Protein AF-A0A539DP70-F1 (afdb_monomer_lite)

Radius of gyration: 23.58 Å; chains: 1; bounding box: 49×30×68 Å

pLDDT: mean 95.39, std 4.07, range [71.94, 98.5]

Structure (mmCIF, N/CA/C/O backbone):
data_AF-A0A539DP70-F1
#
_entry.id   AF-A0A539DP70-F1
#
loop_
_atom_site.group_PDB
_atom_site.id
_atom_site.type_symbol
_atom_site.label_atom_id
_atom_site.label_alt_id
_atom_site.label_comp_id
_atom_site.label_asym_id
_atom_site.label_entity_id
_atom_site.label_seq_id
_atom_site.pdbx_PDB_ins_code
_atom_site.Cartn_x
_atom_site.Cartn_y
_atom_site.Cartn_z
_atom_site.occupancy
_atom_site.B_iso_or_equiv
_atom_site.auth_seq_id
_atom_site.auth_comp_id
_atom_site.auth_asym_id
_atom_site.auth_atom_id
_atom_site.pdbx_PDB_model_num
ATOM 1 N N . MET A 1 1 ? -5.279 -5.901 11.298 1.00 94.88 1 MET A N 1
ATOM 2 C CA . MET A 1 1 ? -4.291 -6.796 10.667 1.00 94.88 1 MET A CA 1
ATOM 3 C C . MET A 1 1 ? -3.746 -6.107 9.438 1.00 94.88 1 MET A C 1
ATOM 5 O O . MET A 1 1 ? -4.523 -5.556 8.664 1.00 94.88 1 MET A O 1
ATOM 9 N N . LYS A 1 2 ? -2.429 -6.127 9.277 1.00 97.19 2 LYS A N 1
ATOM 10 C CA . LYS A 1 2 ? -1.753 -5.630 8.089 1.00 97.19 2 LYS A CA 1
ATOM 11 C C . LYS A 1 2 ? -1.309 -6.803 7.227 1.00 97.19 2 LYS A C 1
ATOM 13 O O . LYS A 1 2 ? -0.769 -7.772 7.760 1.00 97.19 2 LYS A O 1
ATOM 18 N N . GLN A 1 3 ? -1.510 -6.685 5.921 1.00 97.19 3 GLN A N 1
ATOM 19 C CA . GLN A 1 3 ? -0.893 -7.549 4.925 1.00 97.19 3 GLN A CA 1
ATOM 20 C C . GLN A 1 3 ? -0.089 -6.719 3.929 1.00 97.19 3 GLN A C 1
ATOM 22 O O . GLN A 1 3 ? -0.467 -5.590 3.605 1.00 97.19 3 GLN A O 1
ATOM 27 N N . VAL A 1 4 ? 1.008 -7.286 3.453 1.00 97.69 4 VAL A N 1
ATOM 28 C CA . VAL A 1 4 ? 1.856 -6.721 2.407 1.00 97.69 4 VAL A CA 1
ATOM 29 C C . VAL A 1 4 ? 1.949 -7.735 1.266 1.00 97.69 4 VAL A C 1
ATOM 31 O O . VAL A 1 4 ? 1.804 -8.938 1.481 1.00 97.69 4 VAL A O 1
ATOM 34 N N . ILE A 1 5 ? 2.114 -7.256 0.046 1.00 97.50 5 ILE A N 1
ATOM 35 C CA . ILE A 1 5 ? 2.485 -8.045 -1.124 1.00 97.50 5 ILE A CA 1
ATOM 36 C C . ILE A 1 5 ? 3.735 -7.363 -1.690 1.00 97.50 5 ILE A C 1
ATOM 38 O O . ILE A 1 5 ? 3.813 -6.137 -1.694 1.00 97.50 5 ILE A O 1
ATOM 42 N N . ASN A 1 6 ? 4.737 -8.182 -2.006 1.00 96.44 6 ASN A N 1
ATOM 43 C CA . ASN A 1 6 ? 6.066 -7.780 -2.469 1.00 96.44 6 ASN A CA 1
ATOM 44 C C . ASN A 1 6 ? 6.401 -8.551 -3.757 1.00 96.44 6 ASN A C 1
ATOM 46 O O . ASN A 1 6 ? 7.392 -9.288 -3.809 1.00 96.44 6 ASN A O 1
ATOM 50 N N . ASP A 1 7 ? 5.518 -8.503 -4.754 1.00 96.50 7 ASP A N 1
ATOM 51 C CA . ASP A 1 7 ? 5.693 -9.239 -6.011 1.00 96.50 7 ASP A CA 1
ATOM 52 C C . ASP A 1 7 ? 6.356 -8.411 -7.127 1.00 96.50 7 ASP A C 1
ATOM 54 O O . ASP A 1 7 ? 6.781 -8.986 -8.134 1.00 96.50 7 ASP A O 1
ATOM 58 N N . ASP A 1 8 ? 6.598 -7.123 -6.873 1.00 95.75 8 ASP A N 1
ATOM 59 C CA . ASP A 1 8 ? 7.232 -6.154 -7.771 1.00 95.75 8 ASP A CA 1
ATOM 60 C C . ASP A 1 8 ? 8.611 -5.641 -7.277 1.00 95.75 8 ASP A C 1
ATOM 62 O O . ASP A 1 8 ? 9.163 -4.656 -7.780 1.00 95.75 8 ASP A O 1
ATOM 66 N N . GLY A 1 9 ? 9.231 -6.356 -6.330 1.00 92.62 9 GLY A N 1
ATOM 67 C CA . GLY A 1 9 ? 10.592 -6.091 -5.837 1.00 92.62 9 GLY A CA 1
ATOM 68 C C . GLY A 1 9 ? 10.679 -5.235 -4.568 1.00 92.62 9 GLY A C 1
ATOM 69 O O . GLY A 1 9 ? 11.784 -4.927 -4.108 1.00 92.62 9 GLY A O 1
ATOM 70 N N . GLY A 1 10 ? 9.539 -4.881 -3.985 1.00 95.81 10 GLY A N 1
ATOM 71 C CA . GLY A 1 10 ? 9.394 -4.335 -2.647 1.00 95.81 10 GLY A CA 1
ATOM 72 C C . GLY A 1 10 ? 9.978 -5.257 -1.575 1.00 95.81 10 GLY A C 1
ATOM 73 O O . GLY A 1 10 ? 10.093 -6.472 -1.736 1.00 95.81 10 GLY A O 1
ATOM 74 N N . THR A 1 11 ? 10.422 -4.662 -0.467 1.00 95.12 11 THR A N 1
ATOM 75 C CA . THR A 1 11 ? 11.060 -5.397 0.637 1.00 95.12 11 THR A CA 1
ATOM 76 C C . THR A 1 11 ? 10.511 -5.036 2.008 1.00 95.12 11 THR A C 1
ATOM 78 O O . THR A 1 11 ? 11.033 -5.538 3.002 1.00 95.12 11 THR A O 1
ATOM 81 N N . PHE A 1 12 ? 9.542 -4.123 2.087 1.00 96.19 12 PHE A N 1
ATOM 82 C CA . PHE A 1 12 ? 9.021 -3.704 3.379 1.00 96.19 12 PHE A CA 1
ATOM 83 C C . PHE A 1 12 ? 8.084 -4.777 3.931 1.00 96.19 12 PHE A C 1
ATOM 85 O O . PHE A 1 12 ? 7.379 -5.469 3.192 1.00 96.19 12 PHE A O 1
ATOM 92 N N . LEU A 1 13 ? 8.114 -4.941 5.244 1.00 95.31 13 LEU A N 1
ATOM 93 C CA . LEU A 1 13 ? 7.408 -5.981 5.975 1.00 95.31 13 LEU A CA 1
ATOM 94 C C . LEU A 1 13 ? 6.182 -5.406 6.669 1.00 95.31 13 LEU A C 1
ATOM 96 O O . LEU A 1 13 ? 6.105 -4.217 6.966 1.00 95.31 13 LEU A O 1
ATOM 100 N N . ALA A 1 14 ? 5.200 -6.253 6.968 1.00 96.19 14 ALA A N 1
ATOM 101 C CA . ALA A 1 14 ? 3.920 -5.785 7.496 1.00 96.19 14 ALA A CA 1
ATOM 102 C C . ALA A 1 14 ? 4.018 -5.071 8.861 1.00 96.19 14 ALA A C 1
ATOM 104 O O . ALA A 1 14 ? 3.109 -4.319 9.213 1.00 96.19 14 ALA A O 1
ATOM 105 N N . ASP A 1 15 ? 5.093 -5.279 9.624 1.00 94.88 15 ASP A N 1
ATOM 106 C CA . ASP A 1 15 ? 5.357 -4.585 10.890 1.00 94.88 15 ASP A CA 1
ATOM 107 C C . ASP A 1 15 ? 5.942 -3.171 10.719 1.00 94.88 15 ASP A C 1
ATOM 109 O O . ASP A 1 15 ? 6.040 -2.426 11.691 1.00 94.88 15 ASP A O 1
ATOM 113 N N . GLU A 1 16 ? 6.225 -2.736 9.491 1.00 95.88 16 GLU A N 1
ATOM 114 C CA . GLU A 1 16 ? 6.659 -1.364 9.198 1.00 95.88 16 GLU A CA 1
ATOM 115 C C . GLU A 1 16 ? 5.490 -0.387 8.986 1.00 95.88 16 GLU A C 1
ATOM 117 O O . GLU A 1 16 ? 5.703 0.822 8.868 1.00 95.88 16 GLU A O 1
ATOM 122 N N . TRP A 1 17 ? 4.248 -0.883 8.995 1.00 97.12 17 TRP A N 1
ATOM 123 C CA . TRP A 1 17 ? 3.040 -0.058 8.965 1.00 97.12 17 TRP A CA 1
ATOM 124 C C . TRP A 1 17 ? 2.473 0.148 10.368 1.00 97.12 17 TRP A C 1
ATOM 126 O O . TRP A 1 17 ? 2.234 -0.804 11.114 1.00 97.12 17 TRP A O 1
ATOM 136 N N . THR A 1 18 ? 2.159 1.401 10.681 1.00 97.44 18 THR A N 1
ATOM 137 C CA . THR A 1 18 ? 1.335 1.771 11.834 1.00 97.44 18 THR A CA 1
ATOM 138 C C . THR A 1 18 ? -0.126 1.780 11.405 1.00 97.44 18 THR A C 1
ATOM 140 O O . THR A 1 18 ? -0.484 2.491 10.463 1.00 97.44 18 THR A O 1
ATOM 143 N N . LEU A 1 19 ? -0.979 1.012 12.089 1.00 97.94 19 LEU A N 1
ATOM 144 C CA . LEU A 1 19 ? -2.429 1.088 11.894 1.00 97.94 19 LEU A CA 1
ATOM 145 C C . LEU A 1 19 ? -3.049 1.939 12.998 1.00 97.94 19 LEU A C 1
ATOM 147 O O . LEU A 1 19 ? -2.668 1.831 14.165 1.00 97.94 19 LEU A O 1
ATOM 151 N N . THR A 1 20 ? -4.047 2.734 12.629 1.00 97.62 20 THR A N 1
ATOM 152 C CA . THR A 1 20 ? -4.748 3.633 13.542 1.00 97.62 20 THR A CA 1
ATOM 153 C C . THR A 1 20 ? -6.256 3.395 13.470 1.00 97.62 20 THR A C 1
ATOM 155 O O . THR A 1 20 ? -6.817 3.219 12.388 1.00 97.62 20 THR A O 1
ATOM 158 N N . ALA A 1 21 ? -6.925 3.417 14.624 1.00 97.69 21 ALA A N 1
ATOM 159 C CA . ALA A 1 21 ? -8.383 3.440 14.730 1.00 97.69 21 ALA A CA 1
ATOM 160 C C . ALA A 1 21 ? -8.809 4.573 15.671 1.00 97.69 21 ALA A C 1
ATOM 162 O O . ALA A 1 21 ? -8.520 4.540 16.872 1.00 97.69 21 ALA A O 1
ATOM 163 N N . GLN A 1 22 ? -9.503 5.578 15.135 1.00 97.75 22 GLN A N 1
ATOM 164 C CA . GLN A 1 22 ? -9.836 6.806 15.860 1.00 97.75 22 GLN A CA 1
ATOM 165 C C . GLN A 1 22 ? -11.313 7.172 15.702 1.00 97.75 22 GLN A C 1
ATOM 167 O O . GLN A 1 22 ? -11.859 7.126 14.607 1.00 97.75 22 GLN A O 1
ATOM 172 N N . SER A 1 23 ? -11.958 7.575 16.797 1.00 97.44 23 SER A N 1
ATOM 173 C CA . SER A 1 23 ? -13.312 8.136 16.773 1.00 97.44 23 SER A CA 1
ATOM 174 C C . SER A 1 23 ? -13.236 9.657 16.899 1.00 97.44 23 SER A C 1
ATOM 176 O O . SER A 1 23 ? -12.807 10.182 17.926 1.00 97.44 23 SER A O 1
ATOM 178 N N . GLY A 1 24 ? -13.662 10.382 15.863 1.00 92.31 24 GLY A N 1
ATOM 179 C CA . GLY A 1 24 ? -13.672 11.846 15.870 1.00 92.31 24 GLY A CA 1
ATOM 180 C C . GLY A 1 24 ? -12.290 12.449 16.152 1.00 92.31 24 GLY A C 1
ATOM 181 O O . GLY A 1 24 ? -11.317 12.121 15.484 1.00 92.31 24 GLY A O 1
ATOM 182 N N . SER A 1 25 ? -12.209 13.357 17.128 1.00 88.38 25 SER A N 1
ATOM 183 C CA . SER A 1 25 ? -10.964 14.030 17.534 1.00 88.38 25 SER A CA 1
ATOM 184 C C . SER A 1 25 ? -10.316 13.437 18.790 1.00 88.38 25 SER A C 1
ATOM 186 O O . SER A 1 25 ? -9.420 14.060 19.361 1.00 88.38 25 SER A O 1
ATOM 188 N N . ASP A 1 26 ? -10.797 12.287 19.262 1.00 92.44 26 ASP A N 1
ATOM 189 C CA . ASP A 1 26 ? -10.277 11.642 20.468 1.00 92.44 26 ASP A CA 1
ATOM 190 C C . ASP A 1 26 ? -8.903 11.010 20.214 1.00 92.44 26 ASP A C 1
ATOM 192 O O . ASP A 1 26 ? -8.472 10.862 19.071 1.00 92.44 26 ASP A O 1
ATOM 196 N N . THR A 1 27 ? -8.195 10.617 21.273 1.00 94.69 27 THR A N 1
ATOM 197 C CA . THR A 1 27 ? -6.986 9.796 21.117 1.00 94.69 27 THR A CA 1
ATOM 198 C C . THR A 1 27 ? -7.343 8.465 20.450 1.00 94.69 27 THR A C 1
ATOM 200 O O . THR A 1 27 ? -8.331 7.851 20.871 1.00 94.69 27 THR A O 1
ATOM 203 N N . PRO A 1 28 ? -6.565 7.991 19.461 1.00 97.00 28 PRO A N 1
ATOM 204 C CA . PRO A 1 28 ? -6.820 6.698 18.843 1.00 97.00 28 PRO A CA 1
ATOM 205 C C . PRO A 1 28 ? -6.830 5.565 19.873 1.00 97.00 28 PRO A C 1
ATOM 207 O O . PRO A 1 28 ? -6.049 5.572 20.826 1.00 97.00 28 PRO A O 1
ATOM 210 N N . ILE A 1 29 ? -7.716 4.589 19.675 1.00 96.50 29 ILE A N 1
ATOM 211 C CA . ILE A 1 29 ? -7.747 3.372 20.502 1.00 96.50 29 ILE A CA 1
ATOM 212 C C . ILE A 1 29 ? -6.712 2.345 20.031 1.00 96.50 29 ILE A C 1
ATOM 214 O O . ILE A 1 29 ? -6.303 1.488 20.805 1.00 96.50 29 ILE A O 1
ATOM 218 N N . ILE A 1 30 ? -6.283 2.461 18.774 1.00 96.50 30 ILE A N 1
ATOM 219 C CA . ILE A 1 30 ? -5.152 1.754 18.177 1.00 96.50 30 ILE A CA 1
ATOM 220 C C . ILE A 1 30 ? -4.319 2.820 17.464 1.00 96.50 30 ILE A C 1
ATOM 222 O O . ILE A 1 30 ? -4.894 3.634 16.742 1.00 96.50 30 ILE A O 1
ATOM 226 N N . ASP A 1 31 ? -3.009 2.826 17.697 1.00 96.88 31 ASP A N 1
ATOM 227 C CA . ASP A 1 31 ? -2.007 3.640 16.993 1.00 96.88 31 ASP A CA 1
ATOM 228 C C . ASP A 1 31 ? -0.633 2.985 17.174 1.00 96.88 31 ASP A C 1
ATOM 230 O O . ASP A 1 31 ? 0.214 3.437 17.947 1.00 96.88 31 ASP A O 1
ATOM 234 N N . GLU A 1 32 ? -0.463 1.815 16.566 1.00 96.12 32 GLU A N 1
ATOM 235 C CA . GLU A 1 32 ? 0.734 1.003 16.764 1.00 96.12 32 GLU A CA 1
ATOM 236 C C . GLU A 1 32 ? 1.101 0.199 15.515 1.00 96.12 32 GLU A C 1
ATOM 238 O O . GLU A 1 32 ? 0.278 -0.044 14.625 1.00 96.12 32 GLU A O 1
ATOM 243 N N . GLN A 1 33 ? 2.364 -0.215 15.463 1.00 94.56 33 GLN A N 1
ATOM 244 C CA . GLN A 1 33 ? 2.846 -1.168 14.474 1.00 94.56 33 GLN A CA 1
ATOM 245 C C . GLN A 1 33 ? 2.371 -2.579 14.810 1.00 94.56 33 GLN A C 1
ATOM 247 O O . GLN A 1 33 ? 2.204 -2.946 15.977 1.00 94.56 33 GLN A O 1
ATOM 252 N N . GLY A 1 34 ? 2.143 -3.376 13.770 1.00 87.31 34 GLY A N 1
ATOM 253 C CA . GLY A 1 34 ? 1.848 -4.790 13.943 1.00 87.31 34 GLY A CA 1
ATOM 254 C C . GLY A 1 34 ? 3.057 -5.571 14.456 1.00 87.31 34 GLY A C 1
ATOM 255 O O . GLY A 1 34 ? 4.201 -5.164 14.294 1.00 87.31 34 GLY A O 1
ATOM 256 N N . THR A 1 35 ? 2.799 -6.736 15.043 1.00 90.00 35 THR A N 1
ATOM 257 C CA . THR A 1 35 ? 3.842 -7.733 15.303 1.00 90.00 35 THR A CA 1
ATOM 258 C C . THR A 1 35 ? 3.701 -8.875 14.307 1.00 90.00 35 THR A C 1
ATOM 260 O O . THR A 1 35 ? 2.619 -9.451 14.151 1.00 90.00 35 THR A O 1
ATOM 263 N N . SER A 1 36 ? 4.789 -9.182 13.608 1.00 86.69 36 SER A N 1
ATOM 264 C CA . SER A 1 36 ? 4.919 -10.370 12.769 1.00 86.69 36 SER A CA 1
ATOM 265 C C . SER A 1 36 ? 5.628 -11.465 13.581 1.00 86.69 36 SER A C 1
ATOM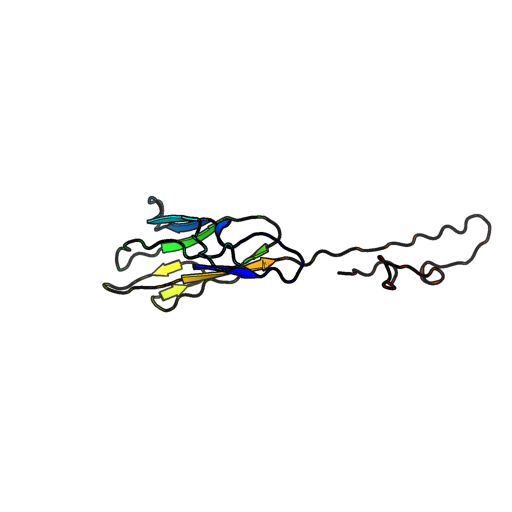 267 O O . SER A 1 36 ? 6.556 -11.198 14.348 1.00 86.69 36 SER A O 1
ATOM 269 N N . SER A 1 37 ? 5.174 -12.717 13.487 1.00 74.19 37 SER A N 1
ATOM 270 C CA . SER A 1 37 ? 5.835 -13.831 14.192 1.00 74.19 37 SER A CA 1
ATOM 271 C C . SER A 1 37 ? 7.116 -14.304 13.499 1.00 74.19 37 SER A C 1
ATOM 273 O O . SER A 1 37 ? 7.891 -15.062 14.082 1.00 74.19 37 SER A O 1
ATOM 275 N N . ASP A 1 38 ? 7.320 -13.877 12.258 1.00 79.56 38 ASP A N 1
ATOM 276 C CA . ASP A 1 38 ? 8.364 -14.337 11.349 1.00 79.56 38 ASP A CA 1
ATOM 277 C C . ASP A 1 38 ? 9.037 -13.208 10.551 1.00 79.56 38 ASP A C 1
ATOM 279 O O . ASP A 1 38 ? 9.906 -13.507 9.735 1.00 79.56 38 ASP A O 1
ATOM 283 N N . GLY A 1 39 ? 8.692 -11.934 10.777 1.00 71.94 39 GLY A N 1
ATOM 284 C CA . GLY A 1 39 ? 9.151 -10.855 9.897 1.00 71.94 39 GLY A CA 1
ATOM 285 C C . GLY A 1 39 ? 8.537 -10.950 8.500 1.00 71.94 39 GLY A C 1
ATOM 286 O O . GLY A 1 39 ? 9.209 -10.611 7.536 1.00 71.94 39 GLY A O 1
ATOM 287 N N . GLY A 1 40 ? 7.337 -11.522 8.362 1.00 86.56 40 GLY A N 1
ATOM 288 C CA . GLY A 1 40 ? 6.706 -11.792 7.070 1.00 86.56 40 GLY A CA 1
ATOM 289 C C . GLY A 1 40 ? 5.759 -10.697 6.579 1.00 86.56 40 GLY A C 1
ATOM 290 O O . GLY A 1 40 ? 5.582 -9.642 7.197 1.00 86.56 40 GLY A O 1
ATOM 291 N N . GLU A 1 41 ? 5.068 -10.975 5.472 1.00 93.19 41 GLU A N 1
ATOM 292 C CA . GLU A 1 41 ? 4.118 -10.039 4.866 1.00 93.19 41 GLU A CA 1
ATOM 293 C C . GLU A 1 41 ? 2.756 -9.978 5.586 1.00 93.19 41 GLU A C 1
ATOM 295 O O . GLU A 1 41 ? 1.765 -9.489 5.047 1.00 93.19 41 GLU A O 1
ATOM 300 N N . THR A 1 42 ? 2.654 -10.479 6.819 1.00 94.62 42 THR A N 1
ATOM 301 C CA . THR A 1 42 ? 1.452 -10.348 7.652 1.00 94.62 42 THR A CA 1
ATOM 302 C C . THR A 1 42 ? 1.827 -9.993 9.084 1.00 94.62 42 THR A C 1
ATOM 304 O O . THR A 1 42 ? 2.633 -10.671 9.718 1.00 94.62 42 THR A O 1
ATOM 307 N N . ALA A 1 43 ? 1.187 -8.954 9.620 1.00 94.81 43 ALA A N 1
ATOM 308 C CA . ALA A 1 43 ? 1.374 -8.517 10.996 1.00 94.81 43 ALA A CA 1
ATOM 309 C C . ALA A 1 43 ? 0.028 -8.266 11.684 1.00 94.81 43 ALA A C 1
ATOM 311 O O . ALA A 1 43 ? -0.903 -7.667 11.127 1.00 94.81 43 ALA A O 1
ATOM 312 N N . LEU A 1 44 ? -0.076 -8.715 12.934 1.00 91.62 44 LEU A N 1
ATOM 313 C CA . LEU A 1 44 ? -1.218 -8.417 13.788 1.00 91.62 44 LEU A CA 1
ATOM 314 C C . LEU A 1 44 ? -0.902 -7.181 14.626 1.00 91.62 44 LEU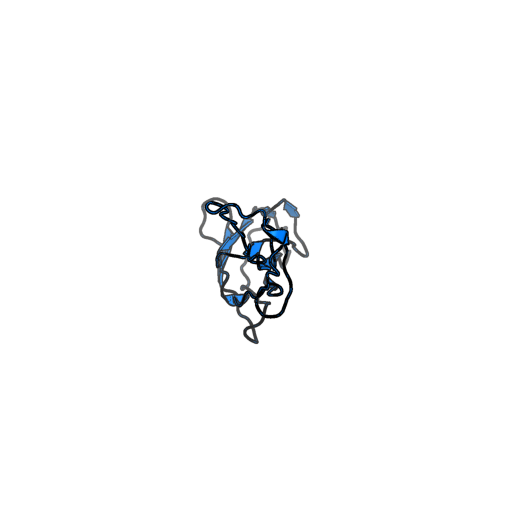 A C 1
ATOM 316 O O . LEU A 1 44 ? -0.027 -7.203 15.490 1.00 91.62 44 LEU A O 1
ATOM 320 N N . THR A 1 45 ? -1.626 -6.104 14.350 1.00 85.94 45 THR A N 1
ATOM 321 C CA . THR A 1 45 ? -1.770 -4.958 15.255 1.00 85.94 45 THR A CA 1
ATOM 322 C C . THR A 1 45 ? -2.675 -5.374 16.408 1.00 85.94 45 THR A C 1
ATOM 324 O O . THR A 1 45 ? -3.583 -6.181 16.190 1.00 85.94 45 THR A O 1
ATOM 327 N N . GLY A 1 46 ? -2.400 -4.898 17.620 1.00 83.62 46 GLY A N 1
ATOM 328 C CA . GLY A 1 46 ? -3.021 -5.378 18.846 1.00 83.62 46 GLY A CA 1
ATOM 329 C C . GLY A 1 46 ? -4.537 -5.188 18.922 1.00 83.62 46 GLY A C 1
ATOM 330 O O . GLY A 1 46 ? -5.225 -4.796 17.981 1.00 83.62 46 GLY A O 1
ATOM 331 N N . THR A 1 47 ? -5.077 -5.521 20.089 1.00 90.69 47 THR A N 1
ATOM 332 C CA . THR A 1 47 ? -6.515 -5.468 20.387 1.00 90.69 47 THR A CA 1
ATOM 333 C C . THR A 1 47 ? -6.825 -4.325 21.338 1.00 90.69 47 THR A C 1
ATOM 335 O O . THR A 1 47 ? -6.180 -4.198 22.379 1.00 90.69 47 THR A O 1
ATOM 338 N N . ALA A 1 48 ? -7.866 -3.557 21.022 1.00 93.81 48 ALA A N 1
ATOM 339 C CA . ALA A 1 48 ? -8.371 -2.479 21.860 1.00 93.81 48 ALA A CA 1
ATOM 340 C C . ALA A 1 48 ? -9.883 -2.607 22.075 1.00 93.81 48 ALA A C 1
ATOM 342 O O . ALA A 1 48 ? -10.613 -3.087 21.208 1.00 93.81 48 ALA A O 1
ATOM 343 N N . GLU A 1 49 ? -10.351 -2.150 23.235 1.00 95.75 49 GLU A N 1
ATOM 344 C CA . GLU A 1 49 ? -11.777 -2.067 23.543 1.00 95.75 49 GLU A CA 1
ATOM 345 C C . GLU A 1 49 ? -12.410 -0.895 22.781 1.00 95.75 49 GLU A C 1
ATOM 347 O O . GLU A 1 49 ? -11.969 0.252 22.893 1.00 95.75 49 GLU A O 1
ATOM 352 N N . ALA A 1 50 ? -13.476 -1.177 22.034 1.00 95.12 50 ALA A N 1
ATOM 353 C CA . ALA A 1 50 ? -14.254 -0.176 21.319 1.00 95.12 50 ALA A CA 1
ATOM 354 C C . ALA A 1 50 ? -15.569 0.126 22.051 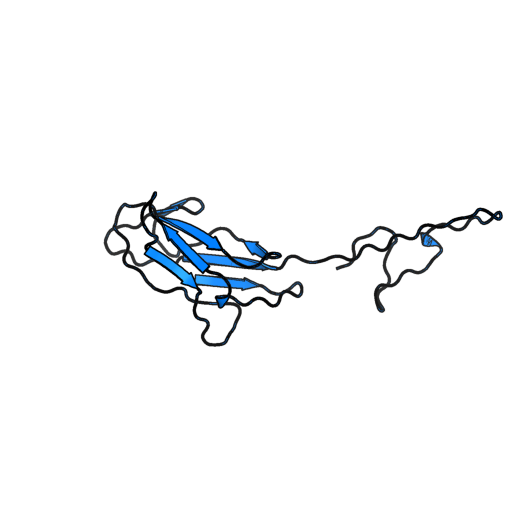1.00 95.12 50 ALA A C 1
ATOM 356 O O . ALA A 1 50 ? -16.210 -0.747 22.637 1.00 95.12 50 ALA A O 1
ATOM 357 N N . THR A 1 51 ? -16.013 1.379 21.993 1.00 96.62 51 THR A N 1
ATOM 358 C CA . THR A 1 51 ? -17.320 1.782 22.515 1.00 96.62 51 THR A CA 1
ATOM 359 C C . THR A 1 51 ? -18.389 1.518 21.460 1.00 96.62 51 THR A C 1
ATOM 361 O O . THR A 1 51 ? -18.339 2.060 20.356 1.00 96.62 51 THR A O 1
ATOM 364 N N . ALA A 1 52 ? -19.376 0.696 21.814 1.00 96.75 52 ALA A N 1
ATOM 365 C CA . ALA A 1 52 ? -20.468 0.333 20.918 1.00 96.75 52 ALA A CA 1
ATOM 366 C C . ALA A 1 52 ? -21.235 1.563 20.401 1.00 96.75 52 ALA A C 1
ATOM 368 O O . ALA A 1 52 ? -21.562 2.476 21.161 1.00 96.75 52 ALA A O 1
ATOM 369 N N . GLY A 1 53 ? -21.567 1.553 19.111 1.00 95.06 53 GLY A N 1
ATOM 370 C CA . GLY A 1 53 ? -22.314 2.613 18.435 1.00 95.06 53 GLY A CA 1
ATOM 371 C C . GLY A 1 53 ? -21.488 3.835 18.024 1.00 95.06 53 GLY A C 1
ATOM 372 O O . GLY A 1 53 ? -22.042 4.719 17.375 1.00 95.06 53 GLY A O 1
ATOM 373 N N . LEU A 1 54 ? -20.193 3.895 18.358 1.00 97.12 54 LEU A N 1
ATOM 374 C CA . LEU A 1 54 ? -19.287 4.894 17.791 1.00 97.12 54 LEU A CA 1
ATOM 375 C C . LEU A 1 54 ? -18.759 4.452 16.425 1.00 97.12 54 LEU A C 1
ATOM 377 O O . LEU A 1 54 ? -18.722 3.264 16.095 1.00 97.12 54 LEU A O 1
ATOM 381 N N . THR A 1 55 ? -18.352 5.436 15.632 1.00 97.88 55 THR A N 1
ATOM 382 C CA . THR A 1 55 ? -17.669 5.223 14.359 1.00 97.88 55 THR A CA 1
ATOM 383 C C . THR A 1 55 ? -16.181 5.463 14.549 1.00 97.88 55 THR A C 1
ATOM 385 O O . THR A 1 55 ? -15.776 6.518 15.035 1.00 97.88 55 THR A O 1
ATOM 388 N N . TYR A 1 56 ? -15.387 4.478 14.154 1.00 98.25 56 TYR A N 1
ATOM 389 C CA . TYR A 1 56 ? -13.937 4.518 14.152 1.00 98.25 56 TYR A CA 1
ATOM 390 C C . TYR A 1 56 ? -13.450 4.611 12.713 1.00 98.25 56 TYR A C 1
ATOM 392 O O . TYR A 1 56 ? -13.680 3.699 11.921 1.00 98.25 56 TYR A O 1
ATOM 400 N N . THR A 1 57 ? -12.770 5.700 12.384 1.00 98.44 57 THR A N 1
ATOM 401 C CA . THR A 1 57 ? -12.060 5.834 11.119 1.00 98.44 57 THR A CA 1
ATOM 402 C C . THR A 1 57 ? -10.757 5.051 11.216 1.00 98.44 57 THR A C 1
ATOM 404 O O . THR A 1 57 ? -9.945 5.273 12.119 1.00 98.44 57 THR A O 1
ATOM 407 N N . LEU A 1 58 ? -10.590 4.106 10.296 1.00 98.31 58 LEU A N 1
ATOM 408 C CA . LEU A 1 58 ? -9.407 3.276 10.146 1.00 98.31 58 LEU A CA 1
ATOM 409 C C . LEU A 1 58 ? -8.429 3.951 9.185 1.00 98.31 58 LEU A C 1
ATOM 411 O O . LEU A 1 58 ? -8.797 4.352 8.080 1.00 98.31 58 LEU A O 1
ATOM 415 N N . SER A 1 59 ? -7.167 4.036 9.571 1.00 97.81 59 SER A N 1
ATOM 416 C CA . SER A 1 59 ? -6.110 4.535 8.698 1.00 97.81 59 SER A CA 1
ATOM 417 C C . SER A 1 59 ? -4.829 3.747 8.888 1.00 97.81 59 SER A C 1
ATOM 419 O O . SER A 1 59 ? -4.663 3.014 9.862 1.00 97.81 59 SER A O 1
ATOM 421 N N . GLU A 1 60 ? -3.918 3.903 7.941 1.00 97.69 60 GLU A N 1
ATOM 422 C CA . GLU A 1 60 ? -2.573 3.367 8.041 1.00 97.69 60 GLU A CA 1
ATOM 423 C C . GLU A 1 60 ? -1.552 4.420 7.631 1.00 97.69 60 GLU A C 1
ATOM 425 O O . GLU A 1 60 ? -1.843 5.319 6.838 1.00 97.69 60 GLU A O 1
ATOM 430 N N . LEU A 1 61 ? -0.353 4.282 8.176 1.00 97.88 61 LEU A N 1
ATOM 431 C CA . LEU A 1 61 ? 0.827 5.014 7.760 1.00 97.88 61 LEU A CA 1
ATOM 432 C C . LEU A 1 61 ? 1.952 4.006 7.560 1.00 97.88 61 LEU A C 1
ATOM 434 O O . LEU A 1 61 ? 2.226 3.200 8.447 1.00 97.88 61 LEU A O 1
ATOM 438 N N . GLY A 1 62 ? 2.604 4.067 6.408 1.00 96.50 62 GLY A N 1
ATOM 439 C CA . GLY A 1 62 ? 3.708 3.181 6.082 1.00 96.50 62 GLY A CA 1
ATOM 440 C C . GLY A 1 62 ? 4.611 3.765 5.004 1.00 96.50 62 GLY A C 1
ATOM 441 O O . GLY A 1 62 ? 4.489 4.951 4.682 1.00 96.50 62 GLY A O 1
ATOM 442 N N . PRO A 1 63 ? 5.534 2.950 4.481 1.00 96.88 63 PRO A N 1
ATOM 443 C CA . PRO A 1 63 ? 6.484 3.375 3.465 1.00 96.88 63 PRO A CA 1
ATOM 444 C C . PRO A 1 63 ? 5.829 3.785 2.139 1.00 96.88 63 PRO A C 1
ATOM 446 O O . PRO A 1 63 ? 4.758 3.300 1.772 1.00 96.88 63 PRO A O 1
ATOM 449 N N . ASP A 1 64 ? 6.517 4.651 1.395 1.00 96.81 64 ASP A N 1
ATOM 450 C CA . ASP A 1 64 ? 6.150 4.994 0.020 1.00 96.81 64 ASP A CA 1
ATOM 451 C C . ASP A 1 64 ? 6.382 3.807 -0.934 1.00 96.81 64 ASP A C 1
ATOM 453 O O . ASP A 1 64 ? 7.173 2.905 -0.656 1.00 96.81 64 ASP A O 1
ATOM 457 N N . GLY A 1 65 ? 5.735 3.844 -2.103 1.00 97.00 65 GLY A N 1
ATOM 458 C CA . GLY A 1 65 ? 5.897 2.824 -3.147 1.00 97.00 65 GLY A CA 1
ATOM 459 C C . GLY A 1 65 ? 4.950 1.632 -3.022 1.00 97.00 65 GLY A C 1
ATOM 460 O O . GLY A 1 65 ? 5.131 0.657 -3.736 1.00 97.00 65 GLY A O 1
ATOM 461 N N . TYR A 1 66 ? 3.937 1.722 -2.156 1.00 98.25 66 TYR A N 1
ATOM 462 C CA . TYR A 1 66 ? 2.898 0.707 -2.001 1.00 98.25 66 TYR A CA 1
ATOM 463 C C . TYR A 1 66 ? 1.518 1.312 -2.238 1.00 98.25 66 TYR A C 1
ATOM 465 O O . TYR A 1 66 ? 1.268 2.486 -1.954 1.00 98.25 66 TYR A O 1
ATOM 473 N N . THR A 1 67 ? 0.614 0.512 -2.785 1.00 98.25 67 THR A N 1
ATOM 474 C CA . THR A 1 67 ? -0.776 0.874 -3.047 1.00 98.25 67 THR A CA 1
ATOM 475 C C . THR A 1 67 ? -1.685 0.163 -2.048 1.00 98.25 67 THR A C 1
ATOM 477 O O . THR A 1 67 ? -1.673 -1.068 -1.986 1.00 98.25 67 THR A O 1
ATOM 480 N N . PRO A 1 68 ? -2.499 0.895 -1.269 1.00 98.31 68 PRO A N 1
ATOM 481 C CA . PRO A 1 68 ? -3.399 0.276 -0.312 1.00 98.31 68 PRO A CA 1
ATOM 482 C C . PRO A 1 68 ? -4.671 -0.265 -0.972 1.00 98.31 68 PRO A C 1
ATOM 484 O O . PRO A 1 68 ? -5.264 0.363 -1.854 1.00 98.31 68 PRO A O 1
ATOM 487 N N . SER A 1 69 ? -5.137 -1.415 -0.489 1.00 98.50 69 SER A N 1
ATOM 488 C CA . SER A 1 69 ? -6.484 -1.913 -0.746 1.00 98.50 69 SER A CA 1
ATOM 489 C C . SER A 1 69 ? -7.529 -1.101 0.026 1.00 98.50 69 SER A C 1
ATOM 491 O O . SER A 1 69 ? -7.223 -0.283 0.893 1.00 98.50 69 SER A O 1
ATOM 493 N N . THR A 1 70 ? -8.809 -1.382 -0.217 1.00 98.38 70 THR A N 1
ATOM 494 C CA . THR A 1 70 ? -9.850 -1.008 0.747 1.00 98.38 70 THR A CA 1
ATOM 495 C C . THR A 1 70 ? -9.730 -1.850 2.016 1.00 98.38 70 THR A C 1
ATOM 497 O O . THR A 1 70 ? -9.281 -2.998 1.958 1.00 98.38 70 THR A O 1
ATOM 500 N N . TRP A 1 71 ? -10.202 -1.317 3.143 1.00 98.38 71 TRP A N 1
ATOM 501 C CA . TRP A 1 71 ? -10.365 -2.094 4.370 1.00 98.38 71 TRP A CA 1
ATOM 502 C C . TRP A 1 71 ? -11.384 -3.226 4.187 1.00 98.38 71 TRP A C 1
ATOM 504 O O . TRP A 1 71 ? -12.387 -3.074 3.487 1.00 98.38 71 TRP A O 1
ATOM 514 N N . SER A 1 72 ? -11.142 -4.354 4.853 1.00 98.25 72 SER A N 1
ATOM 515 C CA . SER A 1 72 ? -12.060 -5.491 4.931 1.00 98.25 72 SER A CA 1
ATOM 516 C C . SER A 1 72 ? -12.154 -5.982 6.369 1.00 98.25 72 SER A C 1
ATOM 518 O O . SER A 1 72 ? -11.143 -6.365 6.951 1.00 98.25 72 SER A O 1
ATOM 520 N N . CYS A 1 73 ? -13.357 -6.005 6.936 1.00 98.12 73 CYS A N 1
ATOM 521 C CA . CYS A 1 73 ? -13.603 -6.453 8.305 1.00 98.12 73 CYS A CA 1
ATOM 522 C C . CYS A 1 73 ? -14.499 -7.698 8.312 1.00 98.12 73 CYS A C 1
ATOM 524 O O . CYS A 1 73 ? -15.407 -7.811 7.489 1.00 98.12 73 CYS A O 1
ATOM 526 N N . ASP A 1 74 ? -14.260 -8.626 9.238 1.00 97.62 74 ASP A N 1
ATOM 527 C CA . ASP A 1 74 ? -15.051 -9.860 9.398 1.00 97.62 74 ASP A CA 1
ATOM 528 C C . ASP A 1 74 ? -16.377 -9.665 10.164 1.00 97.62 74 ASP A C 1
ATOM 530 O O . ASP A 1 74 ? -17.138 -10.615 10.361 1.00 97.62 74 ASP A O 1
ATOM 534 N N . GLY A 1 75 ? -16.685 -8.426 10.546 1.00 96.69 75 GLY A N 1
ATOM 535 C CA . GLY A 1 75 ? -17.921 -8.031 11.204 1.00 96.69 75 GLY A CA 1
ATOM 536 C C . GLY A 1 75 ? -18.065 -6.512 11.304 1.00 96.69 75 GLY A C 1
ATOM 537 O O . GLY A 1 75 ? -17.303 -5.753 10.699 1.00 96.69 75 GLY A O 1
ATOM 538 N N . GLY A 1 76 ? -19.058 -6.072 12.080 1.00 96.75 76 GLY A N 1
ATOM 539 C CA . GLY A 1 76 ? -19.417 -4.662 12.196 1.00 96.75 76 GLY A CA 1
ATOM 540 C C . GLY A 1 76 ? -20.043 -4.097 10.917 1.00 96.75 76 GLY A C 1
ATOM 541 O O . GLY A 1 76 ? -20.383 -4.812 9.973 1.00 96.75 76 GLY A O 1
ATOM 542 N N . THR A 1 77 ? -20.226 -2.779 10.894 1.00 98.25 77 THR A N 1
ATOM 543 C CA . THR A 1 77 ? -20.666 -2.036 9.707 1.00 98.25 77 THR A CA 1
ATOM 544 C C . THR A 1 77 ? -19.517 -1.171 9.212 1.00 98.25 77 THR A C 1
ATOM 546 O O . THR A 1 77 ? -19.188 -0.177 9.854 1.00 98.25 77 THR A O 1
ATOM 549 N N . LEU A 1 78 ? -18.919 -1.554 8.082 1.00 98.44 78 LEU A N 1
ATOM 550 C CA . LEU A 1 78 ? -17.831 -0.822 7.432 1.00 98.44 78 LEU A CA 1
ATOM 551 C C . LEU A 1 78 ? -18.353 -0.047 6.213 1.00 98.44 78 LEU A C 1
ATOM 553 O O . LEU A 1 78 ? -18.982 -0.628 5.325 1.00 98.44 78 LEU A O 1
ATOM 557 N N . VAL A 1 79 ? -18.052 1.250 6.142 1.00 98.12 79 VAL A N 1
ATOM 558 C CA . VAL A 1 79 ? -18.301 2.103 4.970 1.00 98.12 79 VAL A CA 1
ATOM 559 C C . VAL A 1 79 ? -17.013 2.845 4.622 1.00 98.12 79 VAL A C 1
ATOM 561 O O . VAL A 1 79 ? -16.607 3.767 5.320 1.00 98.12 79 VAL A O 1
ATOM 564 N N . GLY A 1 80 ? -16.353 2.440 3.534 1.00 97.69 80 GLY A N 1
ATOM 565 C CA . GLY A 1 80 ? -15.022 2.953 3.204 1.00 97.69 80 GLY A CA 1
ATOM 566 C C . GLY A 1 80 ? -14.012 2.545 4.277 1.00 97.69 80 GLY A C 1
ATOM 567 O O . GLY A 1 80 ? -13.695 1.366 4.402 1.00 97.69 80 GLY A O 1
ATOM 568 N N . SER A 1 81 ? -13.529 3.517 5.046 1.00 98.06 81 SER A N 1
ATOM 569 C CA . SER A 1 81 ? -12.636 3.320 6.193 1.00 98.06 81 SER A CA 1
ATOM 570 C C . SER A 1 81 ? -13.332 3.487 7.546 1.00 98.06 81 SER A C 1
ATOM 572 O O . SER A 1 81 ? -12.676 3.387 8.574 1.00 98.06 81 SER A O 1
ATOM 574 N N . ASP A 1 82 ? -14.634 3.766 7.570 1.00 98.38 82 ASP A N 1
ATOM 575 C CA . ASP A 1 82 ? -15.372 4.037 8.801 1.00 98.38 82 ASP A CA 1
ATOM 576 C C . ASP A 1 82 ? -16.078 2.772 9.297 1.00 98.38 82 ASP A C 1
ATOM 578 O O . ASP A 1 82 ? -16.968 2.239 8.629 1.00 98.38 82 ASP A O 1
ATOM 582 N N . LEU A 1 83 ? -15.679 2.295 10.477 1.00 98.50 83 LEU A N 1
ATOM 583 C CA . LEU A 1 83 ? -16.196 1.092 11.123 1.00 98.50 83 LEU A CA 1
ATOM 584 C C . LEU A 1 83 ? -17.070 1.445 12.329 1.00 98.50 83 LEU A C 1
ATOM 586 O O . LEU A 1 83 ? -16.637 2.149 13.240 1.00 98.50 83 LEU A O 1
ATOM 590 N N . THR A 1 84 ? -18.269 0.876 12.397 1.00 98.19 84 THR A N 1
ATOM 591 C CA . THR A 1 84 ? -19.118 0.911 13.595 1.00 98.19 84 THR A CA 1
ATOM 592 C C . THR A 1 84 ? -19.381 -0.494 14.120 1.00 98.19 84 THR A C 1
ATOM 594 O O . THR A 1 84 ? -19.677 -1.410 13.353 1.00 98.19 84 THR A O 1
ATOM 597 N N . LEU A 1 85 ? -19.296 -0.639 15.443 1.00 97.31 85 LEU A N 1
ATOM 598 C CA . LEU A 1 85 ? -19.447 -1.902 16.166 1.00 97.31 85 LEU A CA 1
ATOM 599 C C . LEU A 1 85 ? -20.661 -1.855 17.097 1.00 97.31 85 LEU A C 1
ATOM 601 O O . LEU A 1 85 ? -20.927 -0.843 17.753 1.00 97.31 85 LEU A O 1
ATOM 605 N N . SER A 1 86 ? -21.385 -2.964 17.183 1.00 97.06 86 SER A N 1
ATOM 606 C CA . SER A 1 86 ? -22.454 -3.204 18.151 1.00 97.06 86 SER A CA 1
ATOM 607 C C . SER A 1 86 ? -21.898 -3.760 19.463 1.00 97.06 86 SER A C 1
ATOM 609 O O . SER A 1 86 ? -20.765 -4.232 19.548 1.00 97.06 86 SER A O 1
ATOM 611 N N . LEU A 1 87 ? -22.709 -3.715 20.523 1.00 96.38 87 LEU A N 1
ATOM 612 C CA . LEU A 1 87 ? -22.298 -4.202 21.838 1.00 96.38 87 LEU A CA 1
ATOM 613 C C . LEU A 1 87 ? -21.948 -5.697 21.794 1.00 96.38 87 LEU A C 1
ATOM 615 O O . LEU A 1 87 ? -22.796 -6.524 21.464 1.00 96.38 87 LEU A O 1
ATOM 619 N N . GLY A 1 88 ? -20.720 -6.025 22.200 1.00 94.81 88 GLY A N 1
ATOM 620 C CA . GLY A 1 88 ? -20.219 -7.398 22.273 1.00 94.81 88 GLY A CA 1
ATOM 621 C C . GLY A 1 88 ? -19.652 -7.948 20.962 1.00 94.81 88 GLY A C 1
ATOM 622 O O . GLY A 1 88 ? -19.270 -9.115 20.937 1.00 94.81 88 GLY A O 1
ATOM 623 N N . GLU A 1 89 ? -19.588 -7.148 19.893 1.00 96.50 89 GLU A N 1
ATOM 624 C CA . GLU A 1 89 ? -18.888 -7.548 18.670 1.00 96.50 89 GLU A CA 1
ATOM 625 C C . GLU A 1 89 ? -17.370 -7.516 18.870 1.00 96.50 89 GLU A C 1
ATOM 627 O O . GLU A 1 89 ? -16.821 -6.593 19.470 1.00 96.50 89 GLU A O 1
ATOM 632 N N . VAL A 1 90 ? -16.699 -8.529 18.324 1.00 95.38 90 VAL A N 1
ATOM 633 C CA . VAL A 1 90 ? -15.243 -8.585 18.178 1.00 95.38 90 VAL A CA 1
ATOM 634 C C . VAL A 1 90 ? -14.979 -8.696 16.689 1.00 95.38 90 VAL A C 1
ATOM 636 O O . VAL A 1 90 ? -15.521 -9.591 16.044 1.00 95.38 90 VAL A O 1
ATOM 639 N N . VAL A 1 91 ? -14.197 -7.764 16.153 1.00 96.44 91 VAL A N 1
ATOM 640 C CA . VAL A 1 91 ? -13.981 -7.621 14.713 1.00 96.44 91 VAL A CA 1
ATOM 641 C C . VAL A 1 91 ? -12.497 -7.504 14.427 1.00 96.44 91 VAL A C 1
ATOM 643 O O . VAL A 1 91 ? -11.772 -6.785 15.117 1.00 96.44 91 VAL A O 1
ATOM 646 N N . ILE A 1 92 ? -12.058 -8.187 13.378 1.00 96.25 92 ILE A N 1
ATOM 647 C CA . ILE A 1 92 ? -10.728 -8.069 12.803 1.00 96.25 92 ILE A CA 1
ATOM 648 C C . ILE A 1 92 ? -10.867 -7.391 11.444 1.00 96.25 92 ILE A C 1
ATOM 650 O O . ILE A 1 92 ? -11.456 -7.929 10.506 1.00 96.25 92 ILE A O 1
ATOM 654 N N . CYS A 1 93 ? -10.277 -6.205 11.332 1.00 97.88 93 CYS A N 1
ATOM 655 C CA . CYS A 1 93 ? -10.138 -5.497 10.067 1.00 97.88 93 CYS A CA 1
ATOM 656 C C . CYS A 1 93 ? -8.758 -5.731 9.462 1.00 97.88 93 CYS A C 1
ATOM 658 O O . CYS A 1 93 ? -7.749 -5.761 10.172 1.00 97.88 93 CYS A O 1
ATOM 660 N N . THR A 1 94 ? -8.722 -5.872 8.145 1.00 97.44 94 THR A N 1
ATOM 661 C CA . THR A 1 94 ? -7.530 -6.133 7.345 1.00 97.44 94 THR A CA 1
ATOM 662 C C . THR A 1 94 ? -7.396 -5.079 6.260 1.00 97.44 94 THR A C 1
ATOM 664 O O . THR A 1 94 ? -8.394 -4.700 5.643 1.00 97.44 94 THR A O 1
ATOM 667 N N . ILE A 1 95 ? -6.166 -4.638 6.025 1.00 98.38 95 ILE A N 1
ATOM 668 C CA . ILE A 1 95 ? -5.776 -3.856 4.855 1.00 98.38 95 ILE A CA 1
ATOM 669 C C . ILE A 1 95 ? -4.532 -4.489 4.238 1.00 98.38 95 ILE A C 1
ATOM 671 O O . ILE A 1 95 ? -3.629 -4.925 4.960 1.00 98.38 95 ILE A O 1
ATOM 675 N N . THR A 1 96 ? -4.507 -4.559 2.911 1.00 98.38 96 THR A N 1
ATOM 676 C CA . THR A 1 96 ? -3.389 -5.095 2.134 1.00 98.38 96 THR A CA 1
ATOM 677 C C . THR A 1 96 ? -2.693 -3.943 1.431 1.00 98.38 96 THR A C 1
ATOM 679 O O . THR A 1 96 ? -3.354 -3.024 0.954 1.00 98.38 96 THR A O 1
ATOM 682 N N . ASN A 1 97 ? -1.366 -3.929 1.403 1.00 98.50 97 ASN A N 1
ATOM 683 C CA . ASN A 1 97 ? -0.598 -2.998 0.579 1.00 98.50 97 ASN A CA 1
ATOM 684 C C . ASN A 1 97 ? 0.250 -3.785 -0.396 1.00 98.50 97 ASN A C 1
ATOM 686 O O . ASN A 1 97 ? 0.966 -4.683 0.025 1.00 98.50 97 ASN A O 1
ATOM 690 N N . ASP A 1 98 ? 0.137 -3.426 -1.662 1.00 98.44 98 ASP A N 1
ATOM 691 C CA . ASP A 1 98 ? 0.833 -4.071 -2.765 1.00 98.44 98 ASP A CA 1
ATOM 692 C C . ASP A 1 98 ? 1.928 -3.142 -3.269 1.00 98.44 98 ASP A C 1
ATOM 694 O O . ASP A 1 98 ? 1.676 -1.936 -3.393 1.00 98.44 98 ASP A O 1
ATOM 698 N N . ASP A 1 99 ? 3.137 -3.642 -3.483 1.00 98.06 99 ASP A N 1
ATOM 699 C CA . ASP A 1 99 ? 4.215 -2.809 -3.992 1.00 98.06 99 ASP A CA 1
ATOM 700 C C . ASP A 1 99 ? 3.927 -2.346 -5.426 1.00 98.06 99 ASP A C 1
ATOM 702 O O . ASP A 1 99 ? 3.116 -2.897 -6.161 1.00 98.06 99 ASP A O 1
ATOM 706 N N . GLN A 1 100 ? 4.497 -1.206 -5.799 1.00 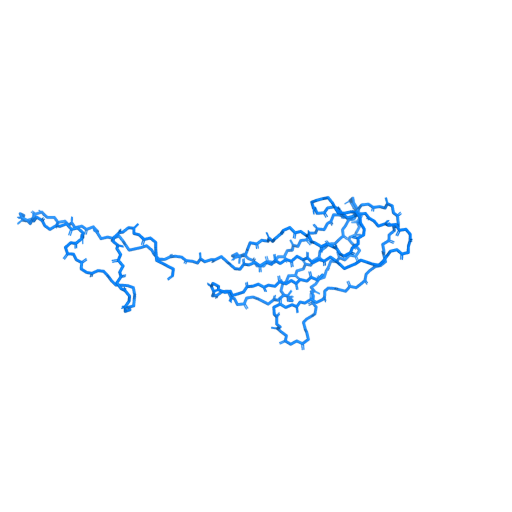97.31 100 GLN A N 1
ATOM 707 C CA . GLN A 1 100 ? 4.283 -0.626 -7.119 1.00 97.31 100 GLN A CA 1
ATOM 708 C C . GLN A 1 100 ? 5.414 -1.042 -8.055 1.00 97.31 100 GLN A C 1
ATOM 710 O O . GLN A 1 100 ? 6.558 -0.632 -7.843 1.00 97.31 100 GLN A O 1
ATOM 715 N N . GLN A 1 101 ? 5.080 -1.746 -9.142 1.00 95.25 101 GLN A N 1
ATOM 716 C CA . GLN A 1 101 ? 6.024 -2.028 -10.226 1.00 95.25 101 GLN A CA 1
ATOM 717 C C . GLN A 1 101 ? 6.758 -0.773 -10.709 1.00 95.25 101 GLN A C 1
ATOM 719 O O . GLN A 1 101 ? 6.153 0.213 -11.149 1.00 95.25 101 GLN A O 1
ATOM 724 N N . ALA A 1 102 ? 8.088 -0.834 -10.663 1.00 92.50 102 ALA A N 1
ATOM 725 C CA . ALA A 1 102 ? 8.956 0.140 -11.306 1.00 92.50 102 ALA A CA 1
ATOM 726 C C . ALA A 1 102 ? 9.125 -0.188 -12.797 1.00 92.50 102 ALA A C 1
ATOM 728 O O . ALA A 1 102 ? 8.938 -1.321 -13.222 1.00 92.50 102 ALA A O 1
ATOM 729 N N . TYR A 1 103 ? 9.506 0.813 -13.594 1.00 93.00 103 TYR A N 1
ATOM 730 C CA . TYR A 1 103 ? 9.761 0.633 -15.022 1.00 93.00 103 TYR A CA 1
ATOM 731 C C . TYR A 1 103 ? 11.026 1.369 -15.458 1.00 93.00 103 TYR A C 1
ATOM 733 O O . TYR A 1 103 ? 11.317 2.477 -14.998 1.00 93.00 103 TYR A O 1
ATOM 741 N N . ILE A 1 104 ? 11.733 0.783 -16.419 1.00 94.69 104 ILE A N 1
ATOM 742 C CA . ILE A 1 104 ? 12.802 1.409 -17.193 1.00 94.69 104 ILE A CA 1
ATOM 743 C C . ILE A 1 104 ? 12.254 1.738 -18.584 1.00 94.69 104 ILE A C 1
ATOM 745 O O . ILE A 1 104 ? 11.673 0.887 -19.251 1.00 94.69 104 ILE A O 1
ATOM 749 N N . ILE A 1 105 ? 12.463 2.972 -19.042 1.00 95.75 105 ILE A N 1
ATOM 750 C CA . ILE A 1 105 ? 12.198 3.383 -20.426 1.00 95.75 105 ILE A CA 1
ATOM 751 C C . ILE A 1 105 ? 13.543 3.710 -21.072 1.00 95.75 105 ILE A C 1
ATOM 753 O O . ILE A 1 105 ? 14.311 4.512 -20.535 1.00 95.75 105 ILE A O 1
ATOM 757 N N . VAL A 1 106 ? 13.832 3.086 -22.214 1.00 96.31 106 VAL A N 1
ATOM 758 C CA . VAL A 1 106 ? 15.026 3.375 -23.016 1.00 96.31 106 VAL A CA 1
ATOM 759 C C . VAL A 1 106 ? 14.608 4.224 -24.213 1.00 96.31 106 VAL A C 1
ATOM 761 O O . VAL A 1 106 ? 13.822 3.763 -25.028 1.00 96.31 106 VAL A O 1
ATOM 764 N N . ASP A 1 107 ? 15.140 5.443 -24.307 1.00 96.44 107 ASP A N 1
ATOM 765 C CA . ASP A 1 107 ? 14.933 6.368 -25.432 1.00 96.44 107 ASP A CA 1
ATOM 766 C C . ASP A 1 107 ? 16.211 6.447 -26.279 1.00 96.44 107 ASP A C 1
ATOM 768 O O . ASP A 1 107 ? 17.304 6.799 -25.807 1.00 96.44 107 ASP A O 1
ATOM 772 N N . LYS A 1 108 ? 16.075 6.081 -27.550 1.00 96.81 108 LYS A N 1
ATOM 773 C CA . LYS A 1 108 ? 17.121 6.057 -28.556 1.00 96.81 108 LYS A CA 1
ATOM 774 C C . LYS A 1 108 ? 16.957 7.222 -29.520 1.00 96.81 108 LYS A C 1
ATOM 776 O O . LYS A 1 108 ? 16.516 7.100 -30.658 1.00 96.81 108 LYS A O 1
ATOM 781 N N . THR A 1 109 ? 17.549 8.344 -29.141 1.00 96.50 109 THR A N 1
ATOM 782 C CA . THR A 1 109 ? 17.719 9.464 -30.068 1.00 96.50 109 THR A CA 1
ATOM 783 C C . THR A 1 109 ? 18.827 9.189 -31.099 1.00 96.50 109 THR A C 1
ATOM 785 O O . THR A 1 109 ? 19.995 8.984 -30.748 1.00 96.50 109 THR A O 1
ATOM 788 N N . VAL A 1 110 ? 18.486 9.242 -32.392 1.00 96.81 110 VAL A N 1
ATOM 789 C CA . VAL A 1 110 ? 19.443 9.125 -33.509 1.00 96.81 110 VAL A CA 1
ATOM 790 C C . VAL A 1 110 ? 19.671 10.485 -34.168 1.00 96.81 110 VAL A C 1
ATOM 792 O O . VAL A 1 110 ? 18.733 11.144 -34.611 1.00 96.81 110 VAL A O 1
ATOM 795 N N . VAL A 1 111 ? 20.938 10.898 -34.277 1.00 97.19 111 VAL A N 1
ATOM 796 C CA . VAL A 1 111 ? 21.348 12.138 -34.955 1.00 97.19 111 VAL A CA 1
ATOM 797 C C . VAL A 1 111 ? 22.052 11.792 -36.268 1.00 97.19 111 VAL A C 1
ATOM 799 O O . VAL A 1 111 ? 23.057 11.088 -36.271 1.00 97.19 111 VAL A O 1
ATOM 802 N N . ASN A 1 112 ? 21.525 12.300 -37.385 1.00 96.06 112 ASN A N 1
ATOM 803 C CA . ASN A 1 112 ? 21.995 12.020 -38.749 1.00 96.06 112 ASN A CA 1
ATOM 804 C C . ASN A 1 112 ? 22.591 13.272 -39.437 1.00 96.06 112 ASN A C 1
ATOM 806 O O . ASN A 1 112 ? 22.302 13.573 -40.595 1.00 96.06 112 ASN A O 1
ATOM 810 N N . ASP A 1 113 ? 23.428 14.034 -38.739 1.00 97.38 113 ASP A N 1
ATOM 811 C CA . ASP A 1 113 ? 23.987 15.319 -39.198 1.00 97.38 113 ASP A CA 1
ATOM 812 C C . ASP A 1 113 ? 25.114 15.199 -40.249 1.00 97.38 113 ASP A C 1
ATOM 814 O O . ASP A 1 113 ? 25.595 16.199 -40.787 1.00 97.38 113 ASP A O 1
ATOM 818 N N . ASN A 1 114 ? 25.510 13.976 -40.604 1.00 96.69 114 ASN A N 1
ATOM 819 C CA . ASN A 1 114 ? 26.475 13.690 -41.670 1.00 96.69 114 ASN A CA 1
ATOM 820 C C . ASN A 1 114 ? 25.892 12.823 -42.802 1.00 96.69 114 ASN A C 1
ATOM 822 O O . ASN A 1 114 ? 26.616 12.073 -43.453 1.00 96.69 114 ASN A O 1
ATOM 826 N N . GLY A 1 115 ? 24.586 12.948 -43.062 1.00 95.25 115 GLY A N 1
ATOM 827 C CA . GLY A 1 115 ? 23.921 12.294 -44.197 1.00 95.25 115 GLY A CA 1
ATOM 828 C C . GLY A 1 115 ? 23.501 10.843 -43.946 1.00 95.25 115 GLY A C 1
ATOM 829 O O . GLY A 1 115 ? 23.285 10.103 -44.904 1.00 95.25 115 GLY A O 1
ATOM 830 N N . GLY A 1 116 ? 23.395 10.435 -42.678 1.00 97.12 116 GLY A N 1
ATOM 831 C CA . GLY A 1 116 ? 22.802 9.153 -42.295 1.00 97.12 116 GLY A CA 1
ATOM 832 C C . GLY A 1 116 ? 21.282 9.129 -42.489 1.00 97.12 116 GLY A C 1
ATOM 833 O O . GLY A 1 116 ? 20.643 10.168 -42.656 1.00 97.12 116 GLY A O 1
ATOM 834 N N . SER A 1 117 ? 20.693 7.935 -42.456 1.00 96.88 117 SER A N 1
ATOM 835 C CA . SER A 1 117 ? 19.237 7.744 -42.522 1.00 96.88 117 SER A CA 1
ATOM 836 C C . SER A 1 117 ? 18.712 6.759 -41.477 1.00 96.88 117 SER A C 1
ATOM 838 O O . SER A 1 117 ? 17.597 6.272 -41.633 1.00 96.88 117 SER A O 1
ATOM 840 N N . ALA A 1 118 ? 19.519 6.426 -40.464 1.00 97.44 118 ALA A N 1
ATOM 841 C CA . ALA A 1 118 ? 19.127 5.455 -39.450 1.00 97.44 118 ALA A CA 1
ATOM 842 C C . ALA A 1 118 ? 18.003 6.008 -38.564 1.00 97.44 118 ALA A C 1
ATOM 844 O O . ALA A 1 118 ? 17.992 7.202 -38.246 1.00 97.44 118 ALA A O 1
ATOM 845 N N . VAL A 1 119 ? 17.092 5.137 -38.154 1.00 95.44 119 VAL A N 1
ATOM 846 C CA . VAL A 1 119 ? 16.049 5.404 -37.156 1.00 95.44 119 VAL A CA 1
ATOM 847 C C . VAL A 1 119 ? 16.364 4.665 -35.854 1.00 95.44 119 VAL A C 1
ATOM 849 O O . VAL A 1 119 ? 17.258 3.823 -35.820 1.00 95.44 119 VAL A O 1
ATOM 852 N N . ALA A 1 120 ? 15.667 4.995 -34.767 1.00 95.31 120 ALA A N 1
ATOM 853 C CA . ALA A 1 120 ? 15.872 4.365 -33.462 1.00 95.31 120 ALA A CA 1
ATOM 85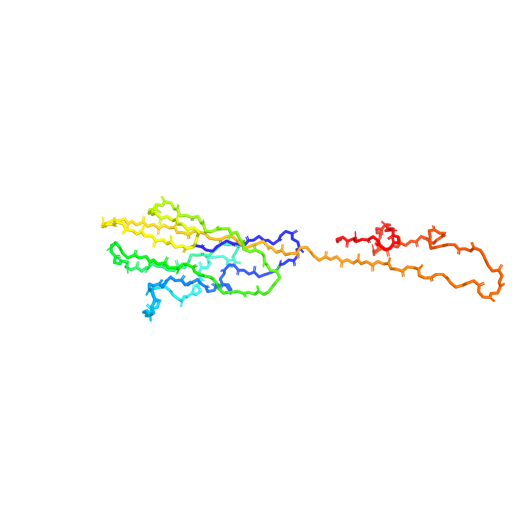4 C C . ALA A 1 120 ? 15.769 2.830 -33.525 1.00 95.31 120 ALA A C 1
ATOM 856 O O . ALA A 1 120 ? 16.670 2.136 -33.053 1.00 95.31 120 ALA A O 1
ATOM 857 N N . ASP A 1 121 ? 14.751 2.328 -34.229 1.00 94.44 121 ASP A N 1
ATOM 858 C CA . ASP A 1 121 ? 14.483 0.897 -34.435 1.00 94.44 121 ASP A CA 1
ATOM 859 C C . ASP A 1 121 ? 15.589 0.145 -35.198 1.00 94.44 121 ASP A C 1
ATOM 861 O O . ASP A 1 121 ? 15.645 -1.084 -35.148 1.00 94.44 121 ASP A O 1
ATOM 865 N N . ASP A 1 122 ? 16.502 0.850 -35.881 1.00 97.12 122 ASP A N 1
ATOM 866 C CA . ASP A 1 122 ? 17.665 0.216 -36.517 1.00 97.12 122 ASP A CA 1
ATOM 867 C C . ASP A 1 122 ? 18.706 -0.256 -35.481 1.00 97.12 122 ASP A C 1
ATOM 869 O O . ASP A 1 122 ? 19.652 -0.976 -35.820 1.00 97.12 122 ASP A O 1
ATOM 873 N N . PHE A 1 123 ? 18.558 0.143 -34.213 1.00 96.88 123 PHE A N 1
ATOM 874 C CA . PHE A 1 123 ? 19.422 -0.251 -33.109 1.00 96.88 123 PHE A CA 1
ATOM 875 C C . PHE A 1 123 ? 18.728 -1.285 -32.225 1.00 96.88 123 PHE A C 1
ATOM 877 O O . PHE A 1 123 ? 17.638 -1.066 -31.713 1.00 96.88 123 PHE A O 1
ATOM 884 N N . SER A 1 124 ? 19.407 -2.402 -31.964 1.00 96.50 124 SER A N 1
ATOM 885 C CA . SER A 1 124 ? 18.952 -3.349 -30.946 1.00 96.50 124 SER A CA 1
ATOM 886 C C . SER A 1 124 ? 19.199 -2.773 -29.551 1.00 96.50 124 SER A C 1
ATOM 888 O O . SER A 1 124 ? 20.350 -2.533 -29.177 1.00 96.50 124 SER A O 1
ATOM 890 N N . LEU A 1 125 ? 18.125 -2.561 -28.793 1.00 97.31 125 LEU A N 1
ATOM 891 C CA . LEU A 1 125 ? 18.166 -2.100 -27.408 1.00 97.31 125 LEU A CA 1
ATOM 892 C C . LEU A 1 125 ? 17.958 -3.286 -26.464 1.00 97.31 125 LEU A C 1
ATOM 894 O O . LEU A 1 125 ? 17.125 -4.158 -26.719 1.00 97.31 125 LEU A O 1
ATOM 898 N N . THR A 1 126 ? 18.712 -3.317 -25.366 1.00 96.12 126 THR A N 1
ATOM 899 C CA . THR A 1 126 ? 18.570 -4.341 -24.327 1.00 96.12 126 THR A CA 1
ATOM 900 C C . THR A 1 126 ? 18.652 -3.726 -22.937 1.00 96.12 126 THR A C 1
ATOM 902 O O . THR A 1 126 ? 19.549 -2.920 -22.680 1.00 96.12 126 THR A O 1
ATOM 905 N N . VAL A 1 127 ? 17.770 -4.158 -22.036 1.00 94.75 127 VAL A N 1
ATOM 906 C CA . VAL A 1 127 ? 17.921 -3.986 -20.585 1.00 94.75 127 VAL A CA 1
ATOM 907 C C . VAL A 1 127 ? 18.398 -5.327 -20.041 1.00 94.75 127 VAL A C 1
ATOM 909 O O . VAL A 1 127 ? 17.745 -6.356 -20.227 1.00 94.75 127 VAL A O 1
ATOM 912 N N . ASP A 1 128 ? 19.598 -5.337 -19.465 1.00 92.38 128 ASP A N 1
ATOM 913 C CA . ASP A 1 128 ? 20.368 -6.555 -19.210 1.00 92.38 128 ASP A CA 1
ATOM 914 C C . ASP A 1 128 ? 20.464 -7.444 -20.462 1.00 92.38 128 ASP A C 1
ATOM 916 O O . ASP A 1 128 ? 21.102 -7.074 -21.447 1.00 92.38 128 ASP A O 1
ATOM 920 N N . SER A 1 129 ? 19.843 -8.625 -20.435 1.00 93.56 129 SER A N 1
ATOM 921 C CA . SER A 1 129 ? 19.812 -9.572 -21.559 1.00 93.56 129 SER A CA 1
ATOM 922 C C . SER A 1 129 ? 18.459 -9.623 -22.278 1.00 93.56 129 SER A C 1
ATOM 924 O O . SER A 1 129 ? 18.285 -10.452 -23.172 1.00 93.56 129 SER A O 1
ATOM 926 N N . ASN A 1 130 ? 17.505 -8.762 -21.912 1.00 95.00 130 ASN A N 1
ATOM 927 C CA . ASN A 1 130 ? 16.174 -8.720 -22.511 1.00 95.00 130 ASN A CA 1
ATOM 928 C C . ASN A 1 130 ? 16.114 -7.642 -23.592 1.00 95.00 130 ASN A C 1
ATOM 930 O O . ASN A 1 130 ? 16.503 -6.500 -23.358 1.00 95.00 130 ASN A O 1
ATOM 934 N N . ALA A 1 131 ? 15.631 -8.007 -24.781 1.00 95.81 131 ALA A N 1
ATOM 935 C CA . ALA A 1 131 ? 15.404 -7.049 -25.856 1.00 95.81 131 ALA A CA 1
ATOM 936 C C . ALA A 1 131 ? 14.226 -6.132 -25.506 1.00 95.81 131 ALA A C 1
ATOM 938 O O . ALA A 1 131 ? 13.173 -6.614 -25.087 1.00 95.81 131 ALA A O 1
ATOM 939 N N . VAL A 1 132 ? 14.405 -4.830 -25.713 1.00 96.62 132 VAL A N 1
ATOM 940 C CA . VAL A 1 132 ? 13.384 -3.807 -25.462 1.00 96.62 132 VAL A CA 1
ATOM 941 C C . VAL A 1 132 ? 13.134 -2.986 -26.721 1.00 96.62 132 VAL A C 1
ATOM 943 O O . VAL A 1 132 ? 13.963 -2.956 -27.632 1.00 96.62 132 VAL A O 1
ATOM 946 N N . LEU A 1 133 ? 11.971 -2.345 -26.774 1.00 95.50 133 LEU A N 1
ATOM 947 C CA . LEU A 1 133 ? 11.629 -1.396 -27.828 1.00 95.50 133 LEU A CA 1
ATOM 948 C C . LEU A 1 133 ? 11.958 0.026 -27.373 1.00 95.50 133 LEU A C 1
ATOM 950 O O . LEU A 1 133 ? 11.990 0.306 -26.174 1.00 95.50 133 LEU A O 1
ATOM 954 N N . ASP A 1 134 ? 12.194 0.903 -28.344 1.00 96.44 134 ASP A N 1
ATOM 955 C CA . ASP A 1 134 ? 12.401 2.327 -28.102 1.00 96.44 134 ASP A CA 1
ATOM 956 C C . ASP A 1 134 ? 11.155 2.977 -27.481 1.00 96.44 134 ASP A C 1
ATOM 958 O O . ASP A 1 134 ? 10.031 2.677 -27.884 1.00 96.44 134 ASP A O 1
ATOM 962 N N . GLU A 1 135 ? 11.361 3.832 -26.479 1.00 95.56 135 GLU A N 1
ATOM 963 C CA . GLU A 1 135 ? 10.331 4.565 -25.723 1.00 95.56 135 GLU A CA 1
ATOM 964 C C . GLU A 1 135 ? 9.224 3.697 -25.080 1.00 95.56 135 GLU A C 1
ATOM 966 O O . GLU A 1 135 ? 8.193 4.212 -24.636 1.00 95.56 135 GLU A O 1
ATOM 971 N N . VAL A 1 136 ? 9.422 2.381 -24.964 1.00 95.38 136 VAL A N 1
ATOM 972 C CA . VAL A 1 136 ? 8.468 1.469 -24.314 1.00 95.38 136 VAL A CA 1
ATOM 973 C C . VAL A 1 136 ? 8.928 1.136 -22.896 1.00 95.38 136 VAL A C 1
ATOM 975 O O . VAL A 1 136 ? 10.089 0.804 -22.664 1.00 95.38 136 VAL A O 1
ATOM 978 N N . ALA A 1 137 ? 7.995 1.203 -21.941 1.00 93.75 137 ALA A N 1
ATOM 979 C CA . ALA A 1 137 ? 8.233 0.817 -20.554 1.00 93.75 137 ALA A CA 1
ATOM 980 C C . ALA A 1 137 ? 8.522 -0.686 -20.428 1.00 93.75 137 ALA A C 1
ATOM 982 O O . ALA A 1 137 ? 7.768 -1.522 -20.931 1.00 93.75 137 ALA A O 1
ATOM 983 N N . TYR A 1 138 ? 9.606 -1.006 -19.727 1.00 92.50 138 TYR A N 1
ATOM 984 C CA . TYR A 1 138 ? 10.052 -2.355 -19.411 1.00 92.50 138 TYR A CA 1
ATOM 985 C C . TYR A 1 138 ? 10.090 -2.529 -17.881 1.00 92.50 138 TYR A C 1
ATOM 987 O O . TYR A 1 138 ? 10.725 -1.694 -17.232 1.00 92.50 138 TYR A O 1
ATOM 995 N N . PRO A 1 139 ? 9.403 -3.534 -17.310 1.00 89.38 139 PRO A N 1
ATOM 996 C CA . PRO A 1 139 ? 9.384 -3.778 -15.867 1.00 89.38 139 PRO A CA 1
ATOM 997 C C . PRO A 1 139 ? 10.691 -4.397 -15.351 1.00 89.38 139 PRO A C 1
ATOM 999 O O . PRO A 1 139 ? 11.318 -5.189 -16.096 1.00 89.38 139 PRO A O 1
#

Sequence (139 aa):
MKQVINDDGGTFLADEWTLTAQSGSDTPIIDEQGTSSDGGETALTGTAEATAGLTYTLSELGPDGYTPSTWSCDGGTLVGSDLTLSLGEVVICTITNDDQQAYIIVDKTVVNDNGGSAVADDFSLTVDSNAVLDEVAYP

Secondary structure (DSSP, 8-state):
-EEEE-SSS----GGGPEEEEE-TTSPPSEEEE-B-SSS-SEEB----PPPTT-EEEEEEE--SSEEE---EESSSEEETTEEE--TT----EEEEEEEPPP-EE-------TTS----GGGS-EEETTEEE-TT-EE-

Foldseek 3Di:
DEFEACPQPDDQAQQQK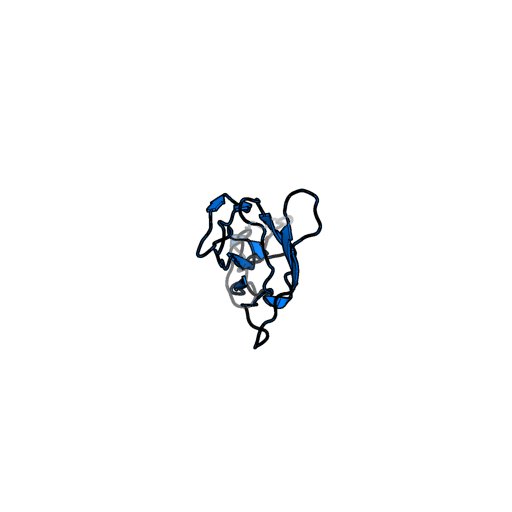FKFWDFDPDDTQGTHGFDDPVSHRDGDGDDGDDDAPTKIFIDMDGDPQKDKDFKDKPDADDDGRIGHHHPPDDMDIYMYIYGHHDWDAAAQDDDCPPPDDDDSVVDFDDDPNHTDDHRDTDD